Protein AF-A0A9D6D4A3-F1 (afdb_monomer_lite)

pLDDT: mean 96.58, std 2.11, range [84.94, 98.25]

Radius of gyration: 13.88 Å; chains: 1; bounding box: 22×20×33 Å

Foldseek 3Di:
DVVCVVVVHDDPPVCVVCVVVVCCCVVPPWDADPVCRPPPPTDD

Structure (mmCIF, N/CA/C/O backbone):
data_AF-A0A9D6D4A3-F1
#
_entry.id   AF-A0A9D6D4A3-F1
#
loop_
_atom_site.group_PDB
_atom_site.id
_atom_site.type_symbol
_atom_site.label_atom_id
_atom_site.label_alt_id
_atom_site.label_comp_id
_atom_site.label_asym_id
_atom_site.label_entity_id
_atom_site.label_seq_id
_atom_site.pdbx_PDB_ins_code
_atom_site.Cartn_x
_atom_site.Cartn_y
_atom_site.Cartn_z
_atom_site.occupancy
_atom_site.B_iso_or_equiv
_atom_site.auth_seq_id
_atom_site.auth_comp_id
_atom_site.auth_asym_id
_atom_site.auth_atom_id
_atom_site.pdbx_PDB_model_num
ATOM 1 N N . MET A 1 1 ? -7.639 0.985 10.847 1.00 84.94 1 MET A N 1
ATOM 2 C CA . MET A 1 1 ? -7.978 0.894 12.284 1.00 84.94 1 MET A CA 1
ATOM 3 C C . MET A 1 1 ? -8.611 -0.444 12.604 1.00 84.94 1 MET A C 1
ATOM 5 O O . MET A 1 1 ? -8.048 -1.188 13.397 1.00 84.94 1 MET A O 1
ATOM 9 N N . ASP A 1 2 ? -9.688 -0.787 11.907 1.00 95.31 2 ASP A N 1
ATOM 10 C CA . ASP A 1 2 ? -10.495 -1.990 12.143 1.00 95.31 2 ASP A CA 1
ATOM 11 C C . ASP A 1 2 ? -9.679 -3.288 12.145 1.00 95.31 2 ASP A C 1
ATOM 13 O O . ASP A 1 2 ? -9.878 -4.138 13.006 1.00 95.31 2 ASP A O 1
ATOM 17 N N . ALA A 1 3 ? -8.702 -3.423 11.241 1.00 95.12 3 ALA A N 1
ATOM 18 C CA . ALA A 1 3 ? -7.843 -4.607 11.164 1.00 95.12 3 ALA A CA 1
ATOM 19 C C . ALA A 1 3 ? -7.038 -4.863 12.455 1.00 95.12 3 ALA A C 1
ATOM 21 O O . ALA A 1 3 ? -6.973 -5.996 12.923 1.00 95.12 3 ALA A O 1
ATOM 22 N N . VAL A 1 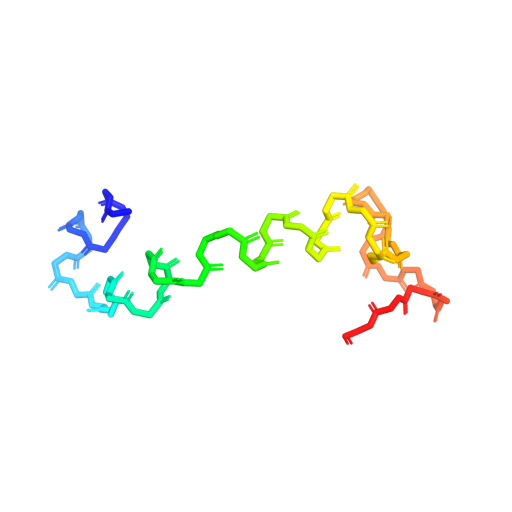4 ? -6.468 -3.809 13.052 1.00 95.25 4 VAL A N 1
ATOM 23 C CA . VAL A 1 4 ? -5.677 -3.903 14.294 1.00 95.25 4 VAL A CA 1
ATOM 24 C C . VAL A 1 4 ? -6.584 -4.202 15.487 1.00 95.25 4 VAL A C 1
ATOM 26 O O . VAL A 1 4 ? -6.259 -5.043 16.321 1.00 95.25 4 VAL 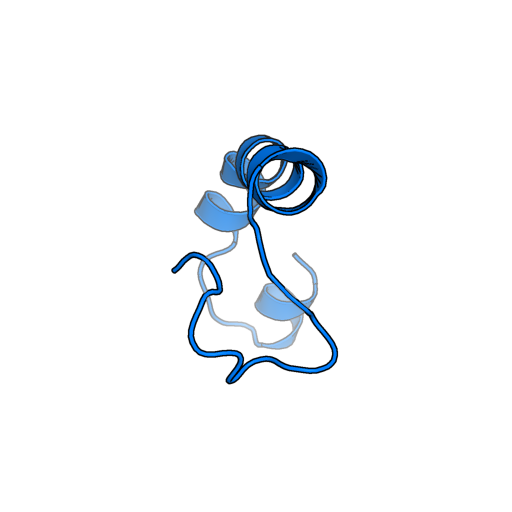A O 1
ATOM 29 N N . GLN A 1 5 ? -7.751 -3.554 15.548 1.00 95.00 5 GLN A N 1
ATOM 30 C CA . GLN A 1 5 ? -8.727 -3.785 16.616 1.00 95.00 5 GLN A CA 1
ATOM 31 C C . GLN A 1 5 ? -9.300 -5.205 16.563 1.00 95.00 5 GLN A C 1
ATOM 33 O O . GLN A 1 5 ? -9.344 -5.883 17.585 1.00 95.00 5 GLN A O 1
ATOM 38 N N . LYS A 1 6 ? -9.664 -5.693 15.370 1.00 97.44 6 LYS A N 1
ATOM 39 C CA . LYS A 1 6 ? -10.155 -7.063 15.163 1.00 97.44 6 LYS A CA 1
ATOM 40 C C . LYS A 1 6 ? -9.123 -8.114 15.575 1.00 97.44 6 LYS A C 1
ATOM 42 O O . LYS A 1 6 ? -9.498 -9.153 16.107 1.00 97.44 6 LYS A O 1
ATOM 47 N N . ALA A 1 7 ? -7.840 -7.850 15.334 1.00 96.06 7 ALA A N 1
ATOM 48 C CA . ALA A 1 7 ? -6.752 -8.734 15.741 1.00 96.06 7 ALA A CA 1
ATOM 49 C C . ALA A 1 7 ? -6.406 -8.635 17.241 1.00 96.06 7 ALA A C 1
ATOM 51 O O . ALA A 1 7 ? -5.600 -9.428 17.722 1.00 96.06 7 ALA A O 1
ATOM 52 N N . ASN A 1 8 ? -6.976 -7.661 17.967 1.00 94.81 8 ASN A N 1
ATOM 53 C CA . ASN A 1 8 ? -6.629 -7.308 19.347 1.00 94.81 8 ASN A CA 1
ATOM 54 C C . ASN A 1 8 ? -5.109 -7.141 19.571 1.00 94.81 8 ASN A C 1
ATOM 56 O O . ASN A 1 8 ? -4.581 -7.437 20.642 1.00 94.81 8 ASN A O 1
ATOM 60 N N . SER A 1 9 ? -4.388 -6.734 18.521 1.00 95.12 9 SER A N 1
ATOM 61 C CA . SER A 1 9 ? -2.928 -6.662 18.488 1.00 95.12 9 SER A CA 1
ATOM 62 C C . SER A 1 9 ? -2.449 -5.852 17.280 1.00 95.12 9 SER A C 1
ATOM 64 O O . SER A 1 9 ? -3.026 -5.938 16.194 1.00 95.12 9 SER A O 1
ATOM 66 N N . GLY A 1 10 ? -1.376 -5.074 17.459 1.00 95.81 10 GLY A N 1
ATOM 67 C CA . GLY A 1 10 ? -0.719 -4.286 16.410 1.00 95.81 10 GLY A CA 1
ATOM 68 C C . GLY A 1 10 ? -0.553 -2.801 16.754 1.00 95.81 10 GLY A C 1
ATOM 69 O O . GLY A 1 10 ? -0.895 -2.354 17.845 1.00 95.81 10 GLY A O 1
ATOM 70 N N . HIS A 1 11 ? -0.025 -2.024 15.800 1.00 96.81 11 HIS A N 1
ATOM 71 C CA . HIS A 1 11 ? 0.321 -0.608 15.988 1.00 96.81 11 HIS A CA 1
ATOM 72 C C . HIS A 1 11 ? -0.516 0.297 15.069 1.00 96.81 11 HIS A C 1
ATOM 74 O O . HIS A 1 11 ? -0.155 0.490 13.909 1.00 96.81 11 HIS A O 1
ATOM 80 N N . PRO A 1 12 ? -1.628 0.879 15.552 1.00 94.44 12 PRO A N 1
ATOM 81 C CA . PRO A 1 12 ? -2.513 1.686 14.711 1.00 94.44 12 PRO A CA 1
ATOM 82 C C . PRO A 1 12 ? -2.013 3.123 14.483 1.00 94.44 12 PRO A C 1
ATOM 84 O O . PRO A 1 12 ? -2.415 3.757 13.509 1.00 94.44 12 PRO A O 1
ATOM 87 N N . GLY A 1 13 ? -1.147 3.638 15.366 1.00 96.44 13 GLY A N 1
ATOM 88 C CA . GLY A 1 13 ? -0.733 5.046 15.385 1.00 96.44 13 GLY A CA 1
ATOM 89 C C . GLY A 1 13 ? 0.016 5.485 14.127 1.00 96.44 13 GLY A C 1
ATOM 90 O O . GLY A 1 13 ? -0.453 6.367 13.410 1.00 96.44 13 GLY A O 1
ATOM 91 N N . THR A 1 14 ? 1.150 4.847 13.822 1.00 96.56 14 THR A N 1
ATOM 92 C CA . THR A 1 14 ? 1.972 5.205 12.651 1.00 96.56 14 THR A CA 1
ATOM 93 C C . THR A 1 14 ? 1.217 5.067 11.323 1.00 96.56 14 THR A C 1
ATOM 95 O O . THR A 1 14 ? 1.272 6.011 10.534 1.00 96.56 14 THR A O 1
ATOM 98 N N . PRO A 1 15 ? 0.453 3.982 11.060 1.00 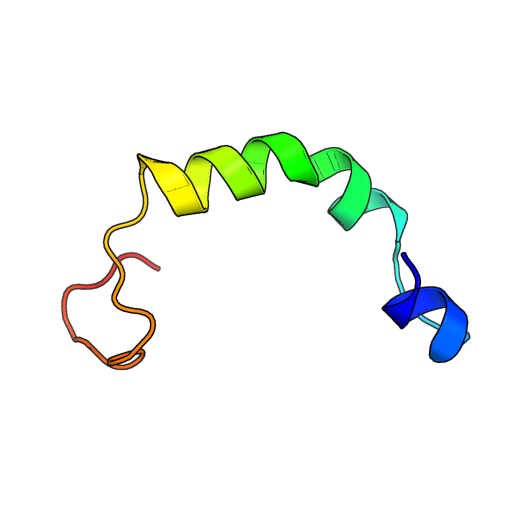96.06 15 PRO A N 1
ATOM 99 C CA . PRO A 1 15 ? -0.355 3.884 9.844 1.00 96.06 15 PRO A CA 1
ATOM 100 C C . PRO A 1 15 ? -1.361 5.027 9.671 1.00 96.06 15 PRO A C 1
ATOM 102 O O . PRO A 1 15 ? -1.523 5.528 8.562 1.00 96.06 15 PRO A O 1
ATOM 105 N N . MET A 1 16 ? -2.016 5.472 10.749 1.00 96.19 16 MET A N 1
ATOM 106 C CA . MET A 1 16 ? -2.929 6.617 10.673 1.00 96.19 16 MET A CA 1
ATOM 107 C C . MET A 1 16 ? -2.190 7.928 10.411 1.00 96.19 16 MET A C 1
ATOM 109 O O . MET A 1 16 ? -2.603 8.696 9.546 1.00 96.19 16 MET A O 1
ATOM 113 N N . ALA A 1 17 ? -1.090 8.176 11.127 1.00 97.12 17 ALA A N 1
ATOM 114 C CA . ALA A 1 17 ? -0.311 9.402 10.973 1.00 97.12 17 ALA A CA 1
ATOM 115 C C . ALA A 1 17 ? 0.286 9.539 9.562 1.00 97.12 17 ALA A C 1
ATOM 117 O O . ALA A 1 17 ? 0.403 10.644 9.038 1.00 97.12 17 ALA A O 1
ATOM 118 N N . MET A 1 18 ? 0.637 8.416 8.930 1.00 98.06 18 MET A N 1
ATOM 119 C CA . MET A 1 18 ? 1.251 8.387 7.602 1.00 98.06 18 MET A CA 1
ATOM 120 C C . MET A 1 18 ? 0.259 8.280 6.444 1.00 98.06 18 MET A C 1
ATOM 122 O O . MET A 1 18 ? 0.687 8.341 5.293 1.00 98.06 18 MET A O 1
ATOM 126 N N . ALA A 1 19 ? -1.050 8.188 6.701 1.00 97.50 19 ALA A N 1
ATOM 127 C CA . ALA A 1 19 ? -2.049 7.997 5.648 1.00 97.50 19 ALA A CA 1
ATOM 128 C C . ALA A 1 19 ? -1.977 9.042 4.507 1.00 97.50 19 ALA A C 1
ATOM 130 O O . ALA A 1 19 ? -1.989 8.625 3.348 1.00 97.50 19 ALA A O 1
ATOM 131 N N . PRO A 1 20 ? -1.820 10.363 4.759 1.00 97.81 20 PRO A N 1
ATOM 132 C CA . PRO A 1 20 ? -1.712 11.346 3.674 1.00 97.81 20 PRO A CA 1
ATOM 133 C C . PRO A 1 20 ? -0.437 11.185 2.833 1.00 97.81 20 PRO A C 1
ATOM 135 O O . PRO A 1 20 ? -0.465 11.351 1.610 1.00 97.81 20 PRO A O 1
ATOM 138 N N . VAL A 1 21 ? 0.680 10.843 3.481 1.00 98.25 21 VAL A N 1
ATOM 139 C CA . VAL A 1 21 ? 1.977 10.636 2.819 1.00 98.25 21 VAL A CA 1
ATOM 140 C C . VAL A 1 21 ? 1.918 9.393 1.940 1.00 98.25 21 VAL A C 1
ATOM 142 O O . VAL A 1 21 ? 2.228 9.463 0.755 1.00 98.25 21 VAL A O 1
ATOM 145 N N . VAL A 1 22 ? 1.449 8.279 2.504 1.00 97.38 22 VAL A N 1
ATOM 146 C CA . VAL A 1 22 ? 1.296 6.998 1.804 1.00 97.38 22 VAL A CA 1
ATOM 147 C C . VAL A 1 22 ? 0.332 7.141 0.629 1.00 97.38 22 VAL A C 1
ATOM 149 O O . VAL A 1 22 ? 0.660 6.715 -0.473 1.00 97.38 22 VAL A O 1
ATOM 152 N N . TYR A 1 23 ? -0.811 7.810 0.812 1.00 98.12 23 TYR A N 1
ATOM 153 C CA . TYR A 1 23 ? -1.746 8.069 -0.285 1.00 98.12 23 TYR A CA 1
ATOM 154 C C . TYR A 1 23 ? -1.068 8.817 -1.433 1.00 98.12 23 TYR A C 1
ATOM 156 O O . TYR A 1 23 ? -1.154 8.410 -2.589 1.00 98.12 23 TYR A O 1
ATOM 164 N N . THR A 1 24 ? -0.363 9.900 -1.114 1.00 98.19 24 THR A N 1
ATOM 165 C CA . THR A 1 24 ? 0.291 10.727 -2.129 1.00 98.19 24 THR A CA 1
ATOM 166 C C . THR A 1 24 ? 1.381 9.942 -2.859 1.00 98.19 24 THR A C 1
ATOM 168 O O . THR A 1 24 ? 1.441 9.985 -4.085 1.00 98.19 24 THR A O 1
ATOM 171 N N . LEU A 1 25 ? 2.202 9.190 -2.124 1.00 98.19 25 LEU A N 1
ATOM 172 C CA . LEU A 1 25 ? 3.265 8.360 -2.684 1.00 98.19 25 LEU A CA 1
ATOM 173 C C . LEU A 1 25 ? 2.706 7.313 -3.660 1.00 98.19 25 LEU A C 1
ATOM 175 O O . LEU A 1 25 ? 3.118 7.278 -4.818 1.00 98.19 25 LEU A O 1
ATOM 179 N N . TRP A 1 26 ? 1.722 6.520 -3.226 1.00 97.69 26 TRP A N 1
ATOM 180 C CA . TRP A 1 26 ? 1.150 5.444 -4.041 1.00 97.69 26 TRP A CA 1
ATOM 181 C C . TRP A 1 26 ? 0.308 5.938 -5.212 1.00 97.69 26 TRP A C 1
ATOM 183 O O . TRP A 1 26 ? 0.298 5.298 -6.253 1.00 97.69 26 TRP A O 1
ATOM 193 N N . GLN A 1 27 ? -0.416 7.046 -5.067 1.00 97.75 27 GLN A N 1
ATOM 194 C CA . G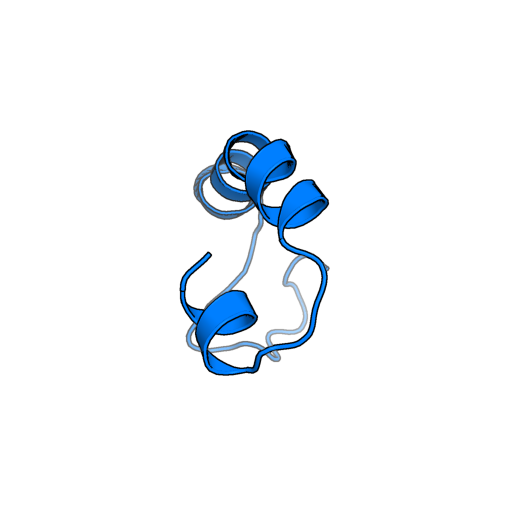LN A 1 27 ? -1.333 7.496 -6.118 1.00 97.75 27 GLN A CA 1
ATOM 195 C C . GLN A 1 27 ? -0.693 8.442 -7.132 1.00 97.75 27 GLN A C 1
ATOM 197 O O . GLN A 1 27 ? -1.272 8.664 -8.192 1.00 97.75 27 GLN A O 1
ATOM 202 N N . ARG A 1 28 ? 0.447 9.065 -6.806 1.00 97.69 28 ARG A N 1
ATOM 203 C CA . ARG A 1 28 ? 1.008 10.141 -7.642 1.00 97.69 28 ARG A CA 1
ATOM 204 C C . ARG A 1 28 ? 2.460 9.957 -8.044 1.00 97.69 28 ARG A C 1
ATOM 206 O O . ARG A 1 28 ? 2.876 10.614 -8.992 1.00 97.69 28 ARG A O 1
ATOM 213 N N . PHE A 1 29 ? 3.227 9.133 -7.333 1.00 97.88 29 PHE A N 1
ATOM 214 C CA . PHE A 1 29 ? 4.677 9.089 -7.518 1.00 97.88 29 PHE A CA 1
ATOM 215 C C . PHE A 1 29 ? 5.219 7.702 -7.844 1.00 97.88 29 PHE A C 1
ATOM 217 O O . PHE A 1 29 ? 6.080 7.608 -8.712 1.00 97.88 29 PHE A O 1
ATOM 224 N N . LEU A 1 30 ? 4.738 6.644 -7.185 1.00 97.81 30 LEU A N 1
ATOM 225 C CA . LEU A 1 30 ? 5.264 5.302 -7.424 1.00 97.81 30 LEU A CA 1
ATOM 226 C C . LEU A 1 30 ? 4.942 4.816 -8.835 1.00 97.81 30 LEU A C 1
ATOM 228 O O . LEU A 1 30 ? 3.787 4.781 -9.258 1.00 97.81 30 LEU A O 1
ATOM 232 N N . ARG A 1 31 ? 5.974 4.338 -9.522 1.00 97.62 31 ARG A N 1
ATOM 233 C CA . ARG A 1 31 ? 5.847 3.525 -10.721 1.00 97.62 31 ARG A CA 1
ATOM 234 C C . ARG A 1 31 ? 5.726 2.062 -10.310 1.00 97.62 31 ARG A C 1
ATOM 236 O O . ARG A 1 31 ? 6.725 1.395 -10.058 1.00 97.62 31 ARG A O 1
ATOM 243 N N . PHE A 1 32 ? 4.504 1.555 -10.249 1.00 97.25 32 PHE A N 1
ATOM 244 C CA . PHE A 1 32 ? 4.228 0.150 -9.959 1.00 97.25 32 PHE A CA 1
ATOM 245 C C . PHE A 1 32 ? 3.004 -0.326 -10.740 1.00 97.25 32 PHE A C 1
AT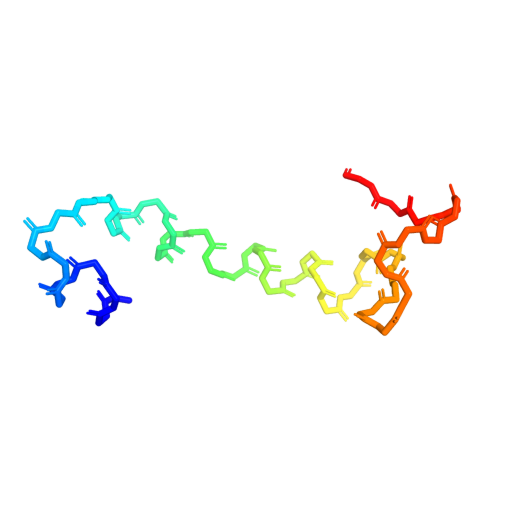OM 247 O O . PHE A 1 32 ? 2.191 0.488 -11.173 1.00 97.25 32 PHE A O 1
ATOM 254 N N . ASP A 1 33 ? 2.893 -1.640 -10.907 1.00 97.19 33 ASP A N 1
ATOM 255 C CA . ASP A 1 33 ? 1.719 -2.293 -11.475 1.00 97.19 33 ASP A CA 1
ATOM 256 C C . ASP A 1 33 ? 1.112 -3.210 -10.396 1.00 97.19 33 ASP A C 1
ATOM 258 O O . ASP A 1 33 ? 1.807 -4.112 -9.915 1.00 97.19 33 ASP A O 1
ATOM 262 N N . PRO A 1 34 ? -0.134 -2.967 -9.945 1.00 96.62 34 PRO A N 1
ATOM 263 C CA . PRO A 1 34 ? -0.819 -3.853 -9.008 1.00 96.62 34 PRO A CA 1
ATOM 264 C C . PRO A 1 34 ? -1.047 -5.274 -9.548 1.00 96.62 34 PRO A C 1
ATOM 266 O O . PRO A 1 34 ? -1.073 -6.210 -8.747 1.00 96.62 34 PRO A O 1
ATOM 269 N N . ASP A 1 35 ? -1.204 -5.432 -10.866 1.00 98.12 35 ASP A N 1
ATOM 270 C CA . ASP A 1 35 ? -1.492 -6.711 -11.523 1.00 98.12 35 ASP A CA 1
ATOM 271 C C . ASP A 1 35 ? -0.202 -7.480 -11.886 1.00 98.12 35 ASP A C 1
ATOM 273 O O . ASP A 1 35 ? -0.225 -8.709 -11.979 1.00 98.12 35 ASP A O 1
ATOM 277 N N . ASP A 1 36 ? 0.942 -6.785 -11.998 1.00 97.81 36 ASP A N 1
ATOM 278 C CA . ASP A 1 36 ? 2.290 -7.375 -12.114 1.00 97.81 36 ASP A CA 1
ATOM 279 C C . ASP A 1 36 ? 3.234 -6.926 -10.972 1.00 97.81 36 ASP A C 1
ATOM 281 O O . ASP A 1 36 ? 4.157 -6.118 -11.157 1.00 97.81 36 ASP A O 1
ATOM 285 N N . PRO A 1 37 ? 3.075 -7.488 -9.759 1.00 96.31 37 PRO A N 1
ATOM 286 C CA . PRO A 1 37 ? 3.875 -7.107 -8.595 1.00 96.31 37 PRO A CA 1
ATOM 287 C C . PRO A 1 37 ? 5.352 -7.526 -8.692 1.00 96.31 37 PRO A C 1
ATOM 289 O O . PRO A 1 37 ? 6.166 -7.088 -7.870 1.00 96.31 37 PRO A O 1
ATOM 292 N N . ILE A 1 38 ? 5.722 -8.375 -9.659 1.00 97.00 38 ILE A N 1
ATOM 293 C CA . ILE A 1 38 ? 7.111 -8.800 -9.888 1.00 97.00 38 ILE A CA 1
ATOM 294 C C . ILE A 1 38 ? 7.778 -8.053 -11.046 1.00 97.00 38 ILE A C 1
ATOM 296 O O . ILE A 1 38 ? 8.962 -8.299 -11.299 1.00 97.00 38 ILE A O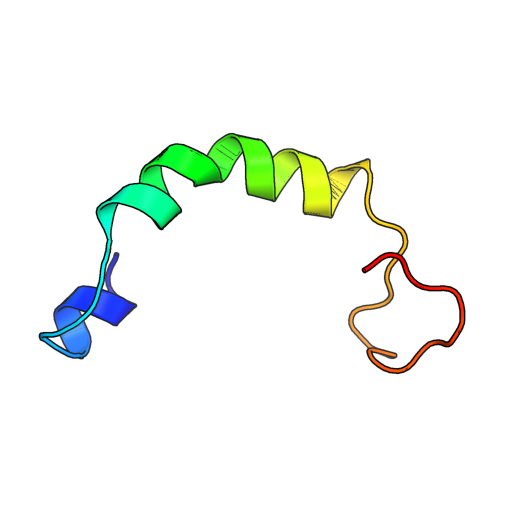 1
ATOM 300 N N . TRP A 1 39 ? 7.080 -7.095 -11.672 1.00 97.81 39 TRP A N 1
ATOM 301 C CA . TRP A 1 39 ? 7.594 -6.250 -12.744 1.00 97.81 39 TRP A CA 1
ATOM 302 C C . TRP A 1 39 ? 9.014 -5.741 -12.422 1.00 97.81 39 TRP A C 1
ATOM 304 O O . TRP A 1 39 ? 9.217 -5.045 -11.411 1.00 97.81 39 TRP A O 1
ATOM 314 N N . PRO A 1 40 ? 10.027 -6.078 -13.251 1.00 97.12 40 PRO A N 1
ATOM 315 C CA . PRO A 1 40 ? 11.422 -5.783 -12.932 1.00 97.12 40 PRO A CA 1
ATOM 316 C C . PRO A 1 40 ? 11.750 -4.300 -12.730 1.00 97.12 40 PRO A C 1
ATOM 318 O O . PRO A 1 40 ? 12.670 -3.994 -11.976 1.00 97.12 40 PRO A O 1
ATOM 321 N N . ASN A 1 41 ? 11.013 -3.388 -13.375 1.00 96.94 41 ASN A N 1
ATOM 322 C CA . ASN A 1 41 ? 11.312 -1.951 -13.385 1.00 96.94 41 ASN A CA 1
ATOM 323 C C . ASN A 1 41 ? 10.385 -1.116 -12.479 1.00 96.94 41 ASN A C 1
ATOM 325 O O . ASN A 1 41 ? 10.341 0.107 -12.610 1.00 96.94 41 ASN A O 1
ATOM 329 N N . ARG A 1 42 ? 9.626 -1.743 -11.577 1.00 98.00 42 ARG A N 1
ATOM 330 C CA . ARG A 1 42 ? 8.832 -1.010 -10.581 1.00 98.00 42 ARG A CA 1
ATOM 331 C C . ARG A 1 42 ? 9.722 -0.361 -9.515 1.00 98.00 42 ARG A C 1
ATOM 333 O O . ARG A 1 42 ? 10.800 -0.873 -9.199 1.00 98.00 42 ARG A O 1
ATOM 340 N N . ASP A 1 43 ? 9.227 0.714 -8.927 1.00 97.12 43 ASP A N 1
ATOM 341 C CA . ASP A 1 43 ? 9.828 1.339 -7.750 1.00 97.12 43 ASP A CA 1
ATOM 342 C C . ASP A 1 43 ? 9.666 0.436 -6.508 1.00 97.12 43 ASP A C 1
ATOM 344 O O . ASP A 1 43 ? 8.785 -0.429 -6.467 1.00 97.12 43 ASP A O 1
ATOM 348 N N . ARG A 1 44 ? 10.545 0.594 -5.508 1.00 93.81 44 ARG A N 1
ATOM 349 C CA . ARG A 1 44 ? 10.603 -0.239 -4.291 1.00 93.81 44 ARG A CA 1
ATOM 350 C C . ARG A 1 44 ? 10.563 0.595 -3.023 1.00 93.81 44 ARG A C 1
ATOM 352 O O . ARG A 1 44 ? 11.269 1.626 -2.996 1.00 93.81 44 ARG A O 1
#

Secondary structure (DSSP, 8-state):
-HHHHHTT-S--HHHHHTHHHHHHHHHHT----SS-TT-TT---

Sequence (44 aa):
MDAVQKANSGHPGTPMAMAPVVYTLWQRFLRFDPDDPIWPNRDR